Protein AF-A0A7M3X732-F1 (afdb_monomer)

Radius of gyration: 14.61 Å; Cα contacts (8 Å, |Δi|>4): 266; chains: 1; bounding box: 30×41×40 Å

pLDDT: mean 90.61, std 13.88, range [33.75, 98.06]

Secondary structure (DSSP, 8-state):
----SHHHH-EEEEETT--EEEE-TTSEEEETTEEEEEEEEETTEEEEEEEETTEEEEEEEEEEE-TTSSEEEEEEEEEEETT--BSTTSTT-----EEEEETTT-SSHHHHTTTGGGGGGG--TT------

Foldseek 3Di:
DDQPFQPLQAAWKAFLVRDIKHQHPVQAIDDPPFRGWGWDTHDQWIWIWGDDPNWTKIWIWRKDADPVSFKMKIWTPFIAIPVGDTDCPDPPRDIAITMIGGCVQPVDSVSCVVCVVVCPVVADPVHDPPDD

Sequence (132 aa):
MANQGGAAVEGTWMNDQGQRFTFREDSTAAWEDDRSAQWSHSGDELVVLANHQGTDFTHTLQVEISEDGRAMWWLPTSIQDNDGTEYTDAPGYNPSCSMLIKSDVASTLDKYYANDDSYLDETPNWCDLENE

Mean predicted aligned error: 4.84 Å

Solvent-accessible surface area (backbone atoms only — not comparable to full-atom values): 7471 Å² total; per-residue (Å²): 132,84,81,78,40,46,76,64,67,46,43,44,33,25,37,93,84,56,50,64,39,33,36,44,94,86,36,40,18,31,49,85,91,20,71,75,14,37,46,51,50,56,85,48,40,38,38,37,43,36,56,58,97,87,44,47,32,42,37,34,25,43,43,52,64,42,96,86,56,45,40,35,40,37,30,63,73,39,36,26,43,83,88,65,55,64,48,61,79,36,92,89,53,74,79,57,38,46,61,28,31,28,38,91,70,21,72,43,57,76,38,35,77,70,46,52,79,77,46,60,92,69,56,51,95,87,46,61,68,75,79,127

Nearest PDB structures (foldseek):
  2m47-assembly1_A  TM=3.557E-01  e=1.077E+00  Corynebacterium glutamicum ATCC 13032
  8h0h-assembly2_B  TM=2.879E-01  e=9.121E-01  Mycobacterium tuberculosis H37Rv
  8vo3-assembly1_A-2  TM=3.649E-01  e=5.978E+00  Papaver somniferum

Structure (mmCIF, N/CA/C/O backbone):
data_AF-A0A7M3X732-F1
#
_entry.id   AF-A0A7M3X732-F1
#
loop_
_atom_site.group_PDB
_atom_site.id
_atom_site.type_symbol
_atom_site.label_atom_id
_atom_site.label_alt_id
_atom_site.label_comp_id
_atom_site.label_asym_id
_atom_site.label_entity_id
_atom_site.label_seq_id
_atom_site.pdbx_PDB_ins_code
_atom_site.Cartn_x
_atom_site.Cartn_y
_atom_site.Cartn_z
_atom_site.occupancy
_atom_site.B_iso_or_equiv
_atom_site.auth_seq_id
_atom_site.auth_comp_id
_atom_site.auth_asym_id
_atom_site.auth_atom_id
_atom_site.pdbx_PDB_model_num
ATOM 1 N N . MET A 1 1 ? -9.188 -25.024 2.642 1.00 36.06 1 MET A N 1
ATOM 2 C CA . MET A 1 1 ? -9.566 -23.998 1.651 1.00 36.06 1 MET A CA 1
ATOM 3 C C . MET A 1 1 ? -8.363 -23.084 1.558 1.00 36.06 1 MET A C 1
ATOM 5 O O . MET A 1 1 ? -7.967 -22.558 2.587 1.00 36.06 1 MET A O 1
ATOM 9 N N . ALA A 1 2 ? -7.664 -23.087 0.424 1.00 33.75 2 ALA A N 1
ATOM 10 C CA . ALA A 1 2 ? -6.386 -22.396 0.296 1.00 33.75 2 ALA A CA 1
ATOM 11 C C . ALA A 1 2 ? -6.635 -20.888 0.185 1.00 33.75 2 ALA A C 1
ATOM 13 O O . ALA A 1 2 ? -7.349 -20.453 -0.714 1.00 33.75 2 ALA A O 1
ATOM 14 N N . ASN A 1 3 ? -6.072 -20.134 1.127 1.00 38.31 3 ASN A N 1
ATOM 15 C CA . ASN A 1 3 ? -6.012 -18.681 1.128 1.00 38.31 3 ASN A CA 1
ATOM 16 C C . ASN A 1 3 ? -5.101 -18.236 -0.030 1.00 38.31 3 ASN A C 1
ATOM 18 O O . ASN A 1 3 ? -3.886 -18.198 0.128 1.00 38.31 3 ASN A O 1
ATOM 22 N N . GLN A 1 4 ? -5.661 -18.030 -1.224 1.00 37.47 4 GLN A N 1
ATOM 23 C CA . GLN A 1 4 ? -4.888 -17.684 -2.427 1.00 37.47 4 GLN A CA 1
ATOM 24 C C . GLN A 1 4 ? -4.684 -16.171 -2.616 1.00 37.47 4 GLN A C 1
ATOM 26 O O . GLN A 1 4 ? -4.141 -15.768 -3.636 1.00 37.47 4 GLN A O 1
ATOM 31 N N . GLY A 1 5 ? -5.074 -15.334 -1.648 1.00 41.69 5 GLY A N 1
ATOM 32 C CA . GLY A 1 5 ? -4.879 -13.882 -1.735 1.00 41.69 5 GLY A CA 1
ATOM 33 C C . GLY A 1 5 ? -3.486 -13.408 -1.302 1.00 41.69 5 GLY A C 1
ATOM 34 O O . GLY A 1 5 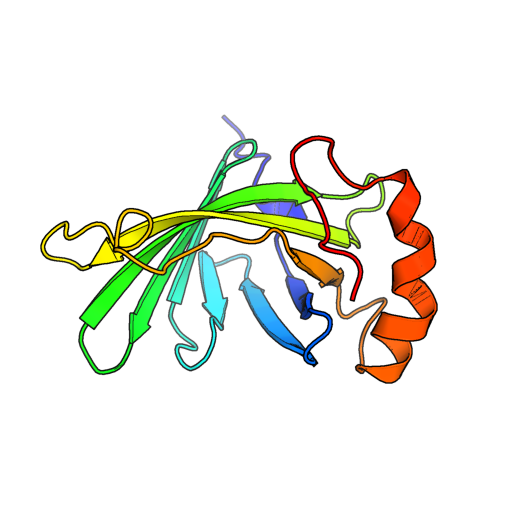? -2.936 -12.497 -1.909 1.00 41.69 5 GLY A O 1
ATOM 35 N N . GLY A 1 6 ? -2.884 -14.006 -0.267 1.00 53.19 6 GLY A N 1
ATOM 36 C CA . GLY A 1 6 ? -1.703 -13.429 0.405 1.00 53.19 6 GLY A CA 1
ATOM 37 C C . GLY A 1 6 ? -0.424 -13.348 -0.440 1.00 53.19 6 GLY A C 1
ATOM 38 O O . GLY A 1 6 ? 0.270 -12.336 -0.399 1.00 53.19 6 GLY A O 1
ATOM 39 N N . ALA A 1 7 ? -0.143 -14.366 -1.260 1.00 63.09 7 ALA A N 1
ATOM 40 C CA . ALA A 1 7 ? 1.141 -14.496 -1.962 1.00 63.09 7 ALA A CA 1
ATOM 41 C C . ALA A 1 7 ? 1.445 -13.356 -2.954 1.00 63.09 7 ALA A C 1
ATOM 43 O O . ALA A 1 7 ? 2.608 -13.095 -3.255 1.00 63.09 7 ALA A O 1
ATOM 44 N N . ALA A 1 8 ? 0.417 -12.679 -3.475 1.00 82.06 8 ALA A N 1
ATOM 45 C CA . ALA A 1 8 ? 0.607 -11.584 -4.423 1.00 82.06 8 ALA A CA 1
ATOM 46 C C . ALA A 1 8 ? 1.102 -10.298 -3.733 1.00 82.06 8 ALA A C 1
ATOM 48 O O . ALA A 1 8 ? 1.967 -9.612 -4.276 1.00 82.06 8 ALA A O 1
ATOM 49 N N . VAL A 1 9 ? 0.618 -10.020 -2.513 1.00 92.62 9 VAL A N 1
ATOM 50 C CA . VAL A 1 9 ? 0.974 -8.830 -1.713 1.00 92.62 9 VAL A CA 1
ATOM 51 C C . VAL A 1 9 ? 2.340 -8.980 -1.037 1.00 92.62 9 VAL A C 1
ATOM 53 O O . VAL A 1 9 ? 3.003 -7.986 -0.750 1.00 92.62 9 VAL A O 1
ATOM 56 N N . GLU A 1 10 ? 2.812 -10.205 -0.798 1.00 95.50 10 GLU A N 1
ATOM 57 C CA . GLU A 1 10 ? 4.120 -10.440 -0.181 1.00 95.50 10 GLU A CA 1
ATOM 58 C C . GLU A 1 10 ? 5.265 -9.757 -0.946 1.00 95.50 10 GLU A C 1
ATOM 60 O O . GLU A 1 10 ? 5.399 -9.863 -2.171 1.00 95.50 10 GLU A O 1
ATOM 65 N N . GLY A 1 11 ? 6.140 -9.077 -0.207 1.00 96.00 11 GLY A N 1
ATOM 66 C CA . GLY A 1 11 ? 7.292 -8.362 -0.744 1.00 96.00 11 GLY A CA 1
ATOM 67 C C . GLY A 1 11 ? 7.444 -6.954 -0.185 1.00 96.00 11 GLY A C 1
ATOM 68 O O . GLY A 1 11 ? 6.717 -6.532 0.712 1.00 96.00 11 GLY A O 1
ATOM 69 N N . THR A 1 12 ? 8.433 -6.230 -0.712 1.00 97.56 12 THR A N 1
ATOM 70 C CA . THR A 1 12 ? 8.663 -4.818 -0.386 1.00 97.56 12 THR A CA 1
ATOM 71 C C . THR A 1 12 ? 8.207 -3.944 -1.542 1.00 97.56 12 THR A C 1
ATOM 73 O O . THR A 1 12 ? 8.701 -4.100 -2.658 1.00 97.56 12 THR A O 1
ATOM 76 N N . TRP A 1 13 ? 7.337 -2.990 -1.254 1.00 97.75 13 TRP A N 1
ATOM 77 C CA . TRP A 1 13 ? 6.699 -2.087 -2.205 1.00 97.75 13 TRP A CA 1
ATOM 78 C C . TRP A 1 13 ? 7.140 -0.652 -1.941 1.00 97.75 13 TRP A C 1
ATOM 80 O O . TRP A 1 13 ? 7.383 -0.294 -0.788 1.00 97.75 13 TRP A O 1
ATOM 90 N N . MET A 1 14 ? 7.284 0.141 -2.999 1.00 97.31 14 MET A N 1
ATOM 91 C CA . MET A 1 14 ? 7.682 1.546 -2.947 1.00 97.31 14 MET A CA 1
ATOM 92 C C . MET A 1 14 ? 6.639 2.411 -3.643 1.00 97.31 14 MET A C 1
ATOM 94 O O . MET A 1 14 ? 6.265 2.071 -4.759 1.00 97.31 14 MET A O 1
ATOM 98 N N . ASN A 1 15 ? 6.219 3.512 -3.021 1.00 95.38 15 ASN A N 1
ATOM 99 C CA . ASN A 1 15 ? 5.427 4.547 -3.691 1.00 95.38 15 ASN A CA 1
ATOM 100 C C . ASN A 1 15 ? 6.319 5.625 -4.337 1.00 95.38 15 ASN A C 1
ATOM 102 O O . ASN A 1 15 ? 7.543 5.629 -4.176 1.00 95.38 15 ASN A O 1
ATOM 106 N N . ASP A 1 16 ? 5.683 6.564 -5.025 1.00 94.50 16 ASP A N 1
ATOM 107 C CA . ASP A 1 16 ? 6.267 7.762 -5.642 1.00 94.50 16 ASP A CA 1
ATOM 108 C C . ASP A 1 16 ? 7.033 8.685 -4.673 1.00 94.50 16 ASP A C 1
ATOM 110 O O . ASP A 1 16 ? 7.896 9.447 -5.091 1.00 94.50 16 ASP A O 1
ATOM 114 N N . GLN A 1 17 ? 6.800 8.592 -3.365 1.00 94.12 17 GLN A N 1
ATOM 115 C CA . GLN A 1 17 ? 7.554 9.335 -2.345 1.00 94.12 17 GLN A CA 1
ATOM 116 C C . GLN A 1 17 ? 8.788 8.573 -1.837 1.00 94.12 17 GLN A C 1
ATOM 118 O O . GLN A 1 17 ? 9.536 9.063 -0.985 1.00 94.12 17 GLN A O 1
ATOM 123 N N . GLY A 1 18 ? 9.018 7.352 -2.325 1.00 94.19 18 GLY A N 1
ATOM 124 C CA . GLY A 1 18 ? 10.104 6.485 -1.878 1.00 94.19 18 GLY A CA 1
ATOM 125 C C . GLY A 1 18 ? 9.855 5.823 -0.518 1.00 94.19 18 GLY A C 1
ATOM 126 O O . GLY A 1 18 ? 10.766 5.174 0.015 1.00 94.19 18 GLY A O 1
ATOM 127 N N . GLN A 1 19 ? 8.649 5.961 0.046 1.00 95.06 19 GLN A N 1
ATOM 128 C CA . GLN A 1 19 ? 8.233 5.232 1.243 1.00 95.06 19 GLN A CA 1
ATOM 129 C C . GLN A 1 19 ? 8.161 3.742 0.924 1.00 95.06 19 GLN A C 1
ATOM 131 O O . GLN A 1 19 ? 7.889 3.347 -0.209 1.00 95.06 19 GLN A O 1
ATOM 136 N N . ARG A 1 20 ? 8.450 2.902 1.921 1.00 96.06 20 ARG A N 1
ATOM 137 C CA . ARG A 1 20 ? 8.534 1.453 1.734 1.00 96.06 20 ARG A CA 1
ATOM 138 C C . ARG A 1 20 ? 7.643 0.712 2.703 1.00 96.06 20 ARG A C 1
ATOM 140 O O . ARG A 1 20 ? 7.760 0.897 3.910 1.00 96.06 20 ARG A O 1
ATOM 147 N N . PHE A 1 21 ? 6.887 -0.228 2.159 1.00 97.19 21 PHE A N 1
ATOM 148 C CA . PHE A 1 21 ? 6.024 -1.129 2.909 1.00 97.19 21 PHE A CA 1
ATOM 149 C C . PHE A 1 21 ? 6.482 -2.552 2.637 1.00 97.19 21 PHE A C 1
ATOM 151 O O . PHE A 1 21 ? 6.760 -2.904 1.493 1.00 97.19 21 PHE A O 1
ATOM 158 N N . THR A 1 22 ? 6.655 -3.365 3.675 1.00 97.69 22 THR A N 1
ATOM 159 C CA . THR A 1 22 ? 7.076 -4.764 3.501 1.00 97.69 22 THR A CA 1
ATOM 160 C C . THR A 1 22 ? 6.049 -5.686 4.107 1.00 97.69 22 THR A C 1
ATOM 162 O O . THR A 1 22 ? 5.846 -5.603 5.307 1.00 97.69 22 THR A O 1
ATOM 165 N N . PHE A 1 23 ? 5.489 -6.594 3.317 1.00 97.12 23 PHE A N 1
ATOM 166 C CA . PHE A 1 23 ? 4.558 -7.630 3.754 1.00 97.12 23 PHE A CA 1
ATOM 167 C C . PHE A 1 23 ? 5.270 -8.982 3.708 1.00 97.12 23 PHE A C 1
ATOM 169 O O . PHE A 1 23 ? 5.771 -9.387 2.656 1.00 97.12 23 PHE A O 1
ATOM 176 N N . ARG A 1 24 ? 5.400 -9.650 4.857 1.00 96.12 24 ARG A N 1
ATOM 177 C CA . ARG A 1 24 ? 6.114 -10.929 4.993 1.00 96.12 24 ARG A CA 1
ATOM 178 C C . ARG A 1 24 ? 5.138 -12.098 5.089 1.00 96.12 24 ARG A C 1
ATOM 180 O O . ARG A 1 24 ? 4.036 -11.936 5.602 1.00 96.12 24 ARG A O 1
ATOM 187 N N . GLU A 1 25 ? 5.591 -13.274 4.660 1.00 93.44 25 GLU A N 1
ATOM 188 C CA . GLU A 1 25 ? 4.836 -14.541 4.665 1.00 93.44 25 GLU A CA 1
ATOM 189 C C . GLU A 1 25 ? 4.278 -14.916 6.055 1.00 93.44 25 GLU A C 1
ATOM 191 O O . GLU A 1 25 ? 3.231 -15.547 6.166 1.00 93.44 25 GLU A O 1
ATOM 196 N N . ASP A 1 26 ? 4.938 -14.491 7.136 1.00 94.38 26 ASP A N 1
ATOM 197 C CA . ASP A 1 26 ? 4.518 -14.745 8.521 1.00 94.38 26 ASP A CA 1
ATOM 198 C C . ASP A 1 26 ? 3.433 -13.783 9.040 1.00 94.38 26 ASP A C 1
ATOM 200 O O . ASP A 1 26 ? 3.221 -13.690 10.249 1.00 94.38 26 ASP A O 1
ATOM 204 N N . SER A 1 27 ? 2.761 -13.059 8.138 1.00 94.75 27 SER A N 1
ATOM 205 C CA . SER A 1 27 ? 1.762 -12.024 8.441 1.00 94.75 27 SER A CA 1
ATOM 206 C C . SER A 1 27 ? 2.305 -10.809 9.203 1.00 94.75 27 SER A C 1
ATOM 208 O O . SER A 1 27 ? 1.523 -9.966 9.641 1.00 94.75 27 SER A O 1
ATOM 210 N N . THR A 1 28 ? 3.630 -10.645 9.307 1.00 97.38 28 THR A N 1
ATOM 211 C CA . THR A 1 28 ? 4.233 -9.396 9.795 1.00 97.38 28 THR A CA 1
ATOM 212 C C . THR A 1 28 ? 4.462 -8.407 8.657 1.00 97.38 28 THR A C 1
ATOM 214 O O . THR A 1 28 ? 4.784 -8.781 7.526 1.00 97.38 28 THR A O 1
ATOM 217 N N . ALA A 1 29 ? 4.336 -7.122 8.964 1.00 97.19 29 ALA A N 1
ATOM 218 C CA . ALA A 1 29 ? 4.593 -6.024 8.059 1.00 97.19 29 ALA A CA 1
ATOM 219 C C . ALA A 1 29 ? 5.607 -5.032 8.644 1.00 97.19 29 ALA A C 1
ATOM 221 O O . ALA A 1 29 ? 5.767 -4.906 9.856 1.00 97.19 29 ALA A O 1
ATOM 222 N N . ALA A 1 30 ? 6.327 -4.338 7.766 1.00 97.12 30 ALA A N 1
ATOM 223 C CA . ALA A 1 30 ? 6.913 -3.044 8.084 1.00 97.12 30 ALA A CA 1
ATOM 224 C C . ALA A 1 30 ? 6.032 -1.973 7.440 1.00 97.12 30 ALA A C 1
ATOM 226 O O . ALA A 1 30 ? 5.972 -1.903 6.210 1.00 97.12 30 ALA A O 1
ATOM 227 N N . TRP A 1 31 ? 5.345 -1.203 8.278 1.00 94.12 31 TRP A N 1
ATOM 228 C CA . TRP A 1 31 ? 4.375 -0.180 7.915 1.00 94.12 31 TRP A CA 1
ATOM 229 C C . TRP A 1 31 ? 4.786 1.140 8.565 1.00 94.12 31 TRP A C 1
ATOM 231 O O . TRP A 1 31 ? 4.736 1.267 9.786 1.00 94.12 31 TRP A O 1
ATOM 241 N N . GLU A 1 32 ? 5.237 2.098 7.755 1.00 89.44 32 GLU A N 1
ATOM 242 C CA . GLU A 1 32 ? 5.799 3.365 8.243 1.00 89.44 32 GLU A CA 1
ATOM 243 C C . GLU A 1 32 ? 6.887 3.138 9.320 1.00 89.44 32 GLU A C 1
ATOM 245 O O . GLU A 1 32 ? 7.934 2.546 9.035 1.00 89.44 32 GLU A O 1
ATOM 250 N N . ASP A 1 33 ? 6.637 3.578 10.556 1.00 89.38 33 ASP A N 1
ATOM 251 C CA . ASP A 1 33 ? 7.541 3.426 11.698 1.00 89.38 33 ASP A CA 1
ATOM 252 C C . ASP A 1 33 ? 7.353 2.098 12.462 1.00 89.38 33 ASP A C 1
ATOM 254 O O . ASP A 1 33 ? 8.241 1.698 13.226 1.00 89.38 33 ASP A O 1
ATOM 258 N N . ASP A 1 34 ? 6.252 1.369 12.239 1.00 94.38 34 ASP A N 1
ATOM 259 C CA . ASP A 1 34 ? 5.983 0.083 12.887 1.00 94.38 34 ASP A CA 1
ATOM 260 C C . ASP A 1 34 ? 6.547 -1.087 12.070 1.00 94.38 34 ASP A C 1
ATOM 262 O O . ASP A 1 34 ? 6.038 -1.491 11.024 1.00 94.38 34 ASP A O 1
ATOM 266 N N . ARG A 1 35 ? 7.624 -1.689 12.581 1.00 92.19 35 ARG A N 1
ATOM 267 C CA . ARG A 1 35 ? 8.295 -2.841 11.950 1.00 92.19 35 ARG A CA 1
ATOM 268 C C . ARG A 1 35 ? 7.685 -4.196 12.313 1.00 92.19 35 ARG A C 1
ATOM 270 O O . ARG A 1 35 ? 8.171 -5.218 11.817 1.00 92.19 35 ARG A O 1
ATOM 277 N N . SER A 1 36 ? 6.708 -4.190 13.211 1.00 93.50 36 SER A N 1
ATOM 278 C CA . SER A 1 36 ? 6.025 -5.351 13.781 1.00 93.50 36 SER A CA 1
ATOM 279 C C . SER A 1 36 ? 4.517 -5.347 13.528 1.00 93.50 36 SER A C 1
ATOM 281 O O . SER A 1 36 ? 3.818 -6.203 14.080 1.00 93.50 36 SER A O 1
ATOM 283 N N . ALA A 1 37 ? 4.040 -4.439 12.672 1.00 97.62 37 ALA A N 1
ATOM 284 C CA . ALA A 1 37 ? 2.660 -4.394 12.217 1.00 97.62 37 ALA A CA 1
ATOM 285 C C . ALA A 1 37 ? 2.210 -5.776 11.724 1.00 97.62 37 ALA A C 1
ATOM 287 O O . ALA A 1 37 ? 3.021 -6.598 11.288 1.00 97.62 37 ALA A O 1
ATOM 288 N N . GLN A 1 38 ? 0.920 -6.055 11.813 1.00 97.81 38 GLN A N 1
ATOM 289 C CA . GLN A 1 38 ? 0.332 -7.288 11.297 1.00 97.81 38 GLN A CA 1
ATOM 290 C C . GLN A 1 38 ? -0.450 -6.977 10.033 1.00 97.81 38 GLN A C 1
ATOM 292 O O . GLN A 1 38 ? -0.995 -5.885 9.899 1.00 97.81 38 GLN A O 1
ATOM 297 N N . TRP A 1 39 ? -0.529 -7.928 9.111 1.00 97.44 39 TRP A N 1
ATOM 298 C CA . TRP A 1 39 ? -1.324 -7.749 7.904 1.00 97.44 39 TRP A CA 1
ATOM 299 C C . TRP A 1 39 ? -2.061 -9.021 7.502 1.00 97.44 39 TRP A C 1
ATOM 301 O O . TRP A 1 39 ? -1.656 -10.142 7.816 1.00 97.44 39 TRP A O 1
ATOM 311 N N . SER A 1 40 ? -3.154 -8.832 6.772 1.00 96.31 40 SER A N 1
ATOM 312 C CA . SER A 1 40 ? -3.899 -9.905 6.126 1.00 96.31 40 SER A CA 1
ATOM 313 C C . SER A 1 40 ? -4.510 -9.406 4.824 1.00 96.31 40 SER A C 1
ATOM 315 O O . SER A 1 40 ? -4.826 -8.228 4.709 1.00 96.31 40 SER A O 1
ATOM 317 N N . HIS A 1 41 ? -4.678 -10.296 3.852 1.00 93.81 41 HIS A N 1
ATOM 318 C CA . HIS A 1 41 ? -5.229 -9.959 2.543 1.00 93.81 41 HIS A CA 1
ATOM 319 C C . HIS A 1 41 ? -6.270 -10.996 2.120 1.00 93.81 41 HIS A C 1
ATOM 321 O O . HIS A 1 41 ? -6.025 -12.204 2.231 1.00 93.81 41 HIS A O 1
ATOM 327 N N . SER A 1 42 ? -7.420 -10.529 1.637 1.00 90.38 42 SER A N 1
ATOM 328 C CA . SER A 1 42 ? -8.522 -11.364 1.164 1.00 90.38 42 SER A CA 1
ATOM 329 C C . SER A 1 42 ? -9.262 -10.682 0.015 1.00 90.38 42 SER A C 1
ATOM 331 O O . SER A 1 42 ? -9.953 -9.694 0.223 1.00 90.38 42 SER A O 1
ATOM 333 N N . GLY A 1 43 ? -9.200 -11.270 -1.182 1.00 88.75 43 GLY A N 1
ATOM 334 C CA . GLY A 1 43 ? -9.851 -10.692 -2.358 1.00 88.75 43 GLY A CA 1
ATOM 335 C C . GLY A 1 43 ? -9.133 -9.425 -2.809 1.00 88.75 43 GLY A C 1
ATOM 336 O O . GLY A 1 43 ? -7.970 -9.509 -3.183 1.00 88.75 43 GLY A O 1
ATOM 337 N N . ASP A 1 44 ? -9.849 -8.307 -2.777 1.00 92.12 44 ASP A N 1
ATOM 338 C CA . ASP A 1 44 ? -9.397 -6.943 -3.062 1.00 92.12 44 ASP A CA 1
ATOM 339 C C . ASP A 1 44 ? -9.185 -6.115 -1.781 1.00 92.12 44 ASP A C 1
ATOM 341 O O . ASP A 1 44 ? -9.023 -4.903 -1.853 1.00 92.12 44 ASP A O 1
ATOM 345 N N . GLU A 1 45 ? -9.192 -6.743 -0.600 1.00 95.75 45 GLU A N 1
ATOM 346 C CA . GLU A 1 45 ? -9.041 -6.058 0.686 1.00 95.75 45 GLU A CA 1
ATOM 347 C C . GLU A 1 45 ? -7.730 -6.441 1.380 1.00 95.75 45 GLU A C 1
ATOM 349 O O . GLU A 1 45 ? -7.481 -7.614 1.689 1.00 95.75 45 GLU A O 1
ATOM 354 N N . LEU A 1 46 ? -6.905 -5.432 1.668 1.00 97.25 46 LEU A N 1
ATOM 355 C CA . LEU A 1 46 ? -5.707 -5.523 2.498 1.00 97.25 46 LEU A CA 1
ATOM 356 C C . LEU A 1 46 ? -5.964 -4.818 3.833 1.00 97.25 46 LEU A C 1
ATOM 358 O O . LEU A 1 46 ? -6.259 -3.626 3.874 1.00 97.25 46 LEU A O 1
ATOM 362 N N . VAL A 1 47 ? -5.799 -5.554 4.929 1.00 97.81 47 VAL A N 1
ATOM 363 C CA . VAL A 1 47 ? -5.915 -5.032 6.293 1.00 97.81 47 VAL A CA 1
ATOM 364 C C . VAL A 1 47 ? -4.539 -4.997 6.936 1.00 97.81 47 VAL A C 1
ATOM 366 O O . VAL A 1 47 ? -3.841 -6.015 6.948 1.00 97.81 47 VAL A O 1
ATOM 369 N N . VAL A 1 48 ? -4.167 -3.853 7.508 1.00 97.88 48 VAL A N 1
ATOM 370 C CA . VAL A 1 48 ? -2.926 -3.664 8.266 1.00 97.88 48 VAL A CA 1
ATOM 371 C C . VAL A 1 48 ? -3.247 -3.145 9.662 1.00 97.88 48 VAL A C 1
ATOM 373 O O . VAL A 1 48 ? -3.901 -2.120 9.814 1.00 97.88 48 VAL A O 1
ATOM 376 N N . LEU A 1 49 ? -2.765 -3.846 10.684 1.00 97.69 49 LEU A N 1
ATOM 377 C CA . LEU A 1 49 ? -2.807 -3.416 12.078 1.00 97.69 49 LEU A CA 1
ATOM 378 C C . LEU A 1 49 ? -1.426 -2.885 12.460 1.00 97.69 49 LEU A C 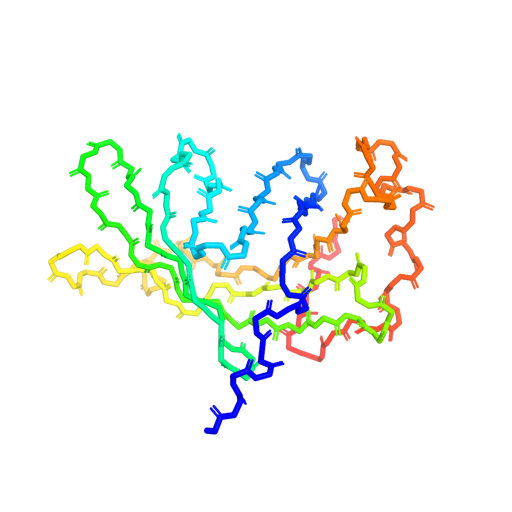1
ATOM 380 O O . LEU A 1 49 ? -0.477 -3.667 12.550 1.00 97.69 49 LEU A O 1
ATOM 384 N N . ALA A 1 50 ? -1.318 -1.579 12.677 1.00 97.50 50 ALA A N 1
ATOM 385 C CA . ALA A 1 50 ? -0.062 -0.907 12.992 1.00 97.50 50 ALA A CA 1
ATOM 386 C C . ALA A 1 50 ? -0.186 -0.074 14.271 1.00 97.50 50 ALA A C 1
ATOM 388 O O . ALA A 1 50 ? -1.225 0.528 14.535 1.00 97.50 50 ALA A O 1
ATOM 389 N N . ASN A 1 51 ? 0.885 -0.012 15.056 1.00 96.44 51 ASN A N 1
ATOM 390 C CA . ASN A 1 51 ? 0.977 0.867 16.213 1.00 96.44 51 ASN A CA 1
ATOM 391 C C . ASN A 1 51 ? 1.647 2.190 15.831 1.00 96.44 51 ASN A C 1
ATOM 393 O O . ASN A 1 51 ? 2.795 2.216 15.388 1.00 96.44 51 ASN A O 1
ATOM 397 N N . HIS A 1 52 ? 0.967 3.304 16.086 1.00 93.00 52 HIS A N 1
ATOM 398 C CA . HIS A 1 52 ? 1.541 4.637 15.968 1.00 93.00 52 HIS A CA 1
ATOM 399 C C . HIS A 1 52 ? 1.538 5.326 17.334 1.00 93.00 52 HIS A C 1
ATOM 401 O O . HIS A 1 52 ? 0.493 5.667 17.884 1.00 93.00 52 HIS A O 1
ATOM 407 N N . GLN A 1 53 ? 2.734 5.538 17.893 1.00 90.69 53 GLN A N 1
ATOM 408 C CA . GLN A 1 53 ? 2.948 6.244 19.167 1.00 90.69 53 GLN A CA 1
ATOM 409 C C . GLN A 1 53 ? 2.123 5.695 20.352 1.00 90.69 53 GLN A C 1
ATOM 411 O O . GLN A 1 53 ? 1.751 6.443 21.255 1.00 90.69 53 GLN A O 1
ATOM 416 N N . GLY A 1 54 ? 1.880 4.381 20.386 1.00 91.69 54 GLY A N 1
ATOM 417 C CA . GLY A 1 54 ? 1.127 3.725 21.456 1.00 91.69 54 GLY A CA 1
ATOM 418 C C . GLY A 1 54 ? -0.373 3.577 21.195 1.00 91.69 54 GLY A C 1
ATOM 419 O O . GLY A 1 54 ? -1.039 2.955 22.019 1.00 91.69 54 GLY A O 1
ATOM 420 N N . THR A 1 55 ? -0.881 4.069 20.065 1.00 94.69 55 THR A N 1
ATOM 421 C CA . THR A 1 55 ? -2.250 3.817 19.596 1.00 94.69 55 THR A CA 1
ATOM 422 C C . THR A 1 55 ? -2.219 2.803 18.458 1.00 94.69 55 THR A C 1
ATOM 424 O O . THR A 1 55 ? -1.435 2.955 17.522 1.00 94.69 55 THR A O 1
ATOM 427 N N . ASP A 1 56 ? -3.060 1.773 18.538 1.00 96.38 56 ASP A N 1
ATOM 428 C CA . ASP A 1 56 ? -3.213 0.792 17.46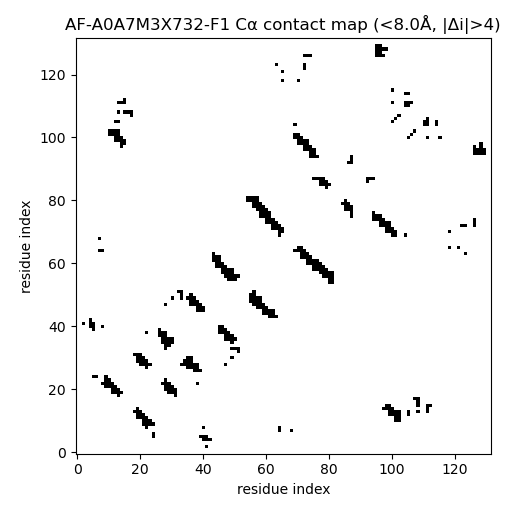3 1.00 96.38 56 ASP A CA 1
ATOM 429 C C . ASP A 1 56 ? -4.232 1.300 16.441 1.00 96.38 56 ASP A C 1
ATOM 431 O O . ASP A 1 56 ? -5.325 1.734 16.811 1.00 96.38 56 ASP A O 1
ATOM 435 N N . PHE A 1 57 ? -3.878 1.208 15.163 1.00 97.06 57 PHE A N 1
ATOM 436 C CA . PHE A 1 57 ? -4.720 1.573 14.034 1.00 97.06 57 PHE A CA 1
ATOM 437 C C . PHE A 1 57 ? -4.940 0.373 13.121 1.00 97.06 57 PHE A C 1
ATOM 439 O O . PHE A 1 57 ? -3.997 -0.332 12.758 1.00 97.06 57 PHE A O 1
ATOM 446 N N . THR A 1 58 ? -6.192 0.163 12.725 1.00 98.06 58 THR A N 1
ATOM 447 C CA . THR A 1 58 ? -6.579 -0.772 11.670 1.00 98.06 58 THR A CA 1
ATOM 448 C C . THR A 1 58 ? -6.780 0.012 10.382 1.00 98.06 58 THR A C 1
ATOM 450 O O . THR A 1 58 ? -7.733 0.778 10.261 1.00 98.06 58 THR A O 1
ATOM 453 N N . HIS A 1 59 ? -5.883 -0.185 9.424 1.00 97.31 59 HIS A N 1
ATOM 454 C CA . HIS A 1 59 ? -5.994 0.332 8.068 1.00 97.31 59 HIS A CA 1
ATOM 455 C C . HIS A 1 59 ? -6.656 -0.725 7.194 1.00 97.31 59 HIS A C 1
ATOM 457 O O . HIS A 1 59 ? -6.142 -1.837 7.0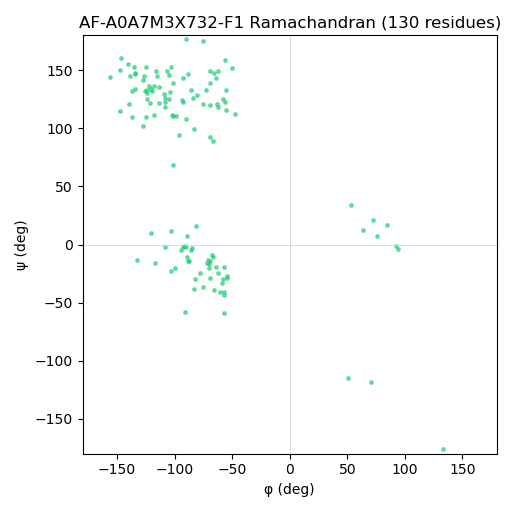80 1.00 97.31 59 HIS A O 1
ATOM 463 N N . THR A 1 60 ? -7.766 -0.370 6.560 1.00 97.62 60 THR A N 1
ATOM 464 C CA . THR A 1 60 ? -8.412 -1.183 5.528 1.00 97.62 60 THR A CA 1
ATOM 465 C C . THR A 1 60 ? -8.203 -0.497 4.189 1.00 97.62 60 THR A C 1
ATOM 467 O O . THR A 1 60 ? -8.482 0.695 4.034 1.00 97.62 60 THR A O 1
ATOM 470 N N . LEU A 1 61 ? -7.663 -1.244 3.234 1.00 97.00 61 LEU A N 1
ATOM 471 C CA . LEU A 1 61 ? -7.277 -0.756 1.920 1.00 97.00 61 LEU A CA 1
ATOM 472 C C . LEU A 1 61 ? -7.991 -1.599 0.865 1.00 97.00 61 LEU A C 1
ATOM 474 O O . LEU A 1 61 ? -7.905 -2.827 0.901 1.00 97.00 61 LEU A O 1
ATOM 478 N N . GLN A 1 62 ? -8.636 -0.945 -0.098 1.00 96.56 62 GLN A N 1
ATOM 479 C CA . GLN A 1 62 ? -8.945 -1.585 -1.372 1.00 96.56 62 GLN A CA 1
ATOM 480 C C . GLN A 1 62 ? -7.641 -1.706 -2.161 1.00 96.56 62 GLN A C 1
ATOM 482 O O . GLN A 1 62 ? -6.892 -0.731 -2.232 1.00 96.56 62 GLN A O 1
ATOM 487 N N . VAL A 1 63 ? -7.355 -2.875 -2.728 1.00 96.38 63 VAL A N 1
ATOM 488 C CA . VAL A 1 63 ? -6.126 -3.148 -3.475 1.00 96.38 63 VAL A CA 1
ATOM 489 C C . VAL A 1 63 ? -6.392 -3.879 -4.783 1.00 96.38 63 VAL A C 1
ATOM 491 O O . VAL A 1 63 ? -7.284 -4.718 -4.886 1.00 96.38 63 VAL A O 1
ATOM 494 N N . GLU A 1 64 ? -5.559 -3.597 -5.777 1.00 95.81 64 GLU A N 1
ATOM 495 C CA . GLU A 1 64 ? -5.460 -4.368 -7.015 1.00 95.81 64 GLU A CA 1
ATOM 496 C C . GLU A 1 64 ? -3.985 -4.508 -7.384 1.00 95.81 64 GLU A C 1
ATOM 498 O O . GLU A 1 64 ? -3.181 -3.622 -7.101 1.00 95.81 64 GLU A O 1
ATOM 503 N N . ILE A 1 65 ? -3.611 -5.645 -7.963 1.00 94.94 65 ILE A N 1
ATOM 504 C CA . ILE A 1 65 ? -2.223 -5.985 -8.284 1.00 94.94 65 ILE A CA 1
ATOM 505 C C . ILE A 1 65 ? -2.146 -6.241 -9.785 1.00 94.94 65 ILE A C 1
ATOM 507 O O . ILE A 1 65 ? -3.017 -6.925 -10.326 1.00 94.94 65 ILE A O 1
ATOM 511 N N . SER A 1 66 ? -1.108 -5.708 -10.433 1.00 95.25 66 SER A N 1
ATOM 512 C CA . SER A 1 66 ? -0.863 -5.881 -11.868 1.00 95.25 66 SER A CA 1
ATOM 513 C C . SER A 1 66 ? -0.775 -7.355 -12.253 1.00 95.25 66 SER A C 1
ATOM 515 O O . SER A 1 66 ? -0.464 -8.220 -11.424 1.00 95.25 66 SER A O 1
ATOM 517 N N . GLU A 1 67 ? -0.994 -7.658 -13.534 1.00 91.69 67 GLU A N 1
ATOM 518 C CA . GLU A 1 67 ? -0.983 -9.047 -14.017 1.00 91.69 67 GLU A CA 1
ATOM 519 C C . GLU A 1 67 ? 0.367 -9.739 -13.742 1.00 91.69 67 GLU A C 1
ATOM 521 O O . GLU A 1 67 ? 0.425 -10.935 -13.439 1.00 91.69 67 GLU A O 1
ATOM 526 N N . ASP A 1 68 ? 1.462 -8.977 -13.791 1.00 93.00 68 ASP A N 1
ATOM 527 C CA . ASP A 1 68 ? 2.818 -9.460 -13.529 1.00 93.00 68 ASP A CA 1
ATOM 528 C C . ASP A 1 68 ? 3.213 -9.483 -12.038 1.00 93.00 68 ASP A C 1
ATOM 530 O O . ASP A 1 68 ? 4.305 -9.952 -11.692 1.00 93.00 68 ASP A O 1
ATOM 534 N N . GLY A 1 69 ? 2.336 -9.014 -11.144 1.00 94.00 69 GLY A N 1
ATOM 535 C CA . GLY A 1 69 ? 2.549 -9.013 -9.699 1.00 94.00 69 GLY A CA 1
ATOM 536 C C . GLY A 1 69 ? 3.576 -7.993 -9.200 1.00 94.00 69 GLY A C 1
ATOM 537 O O . GLY A 1 69 ? 4.158 -8.202 -8.127 1.00 94.00 69 GLY A O 1
ATOM 538 N N . ARG A 1 70 ? 3.864 -6.942 -9.981 1.00 96.50 70 ARG A N 1
ATOM 539 C CA . ARG A 1 70 ? 4.947 -5.977 -9.714 1.00 96.50 70 ARG A CA 1
ATOM 540 C C . ARG A 1 70 ? 4.490 -4.549 -9.463 1.00 96.50 70 ARG A C 1
ATOM 542 O O . ARG A 1 70 ? 5.271 -3.797 -8.878 1.00 96.50 70 ARG A O 1
ATOM 549 N N . ALA A 1 71 ? 3.258 -4.203 -9.807 1.00 97.06 71 ALA A N 1
ATOM 550 C CA . ALA A 1 71 ? 2.591 -2.993 -9.358 1.00 97.06 71 ALA A CA 1
ATOM 551 C C . ALA A 1 71 ? 1.371 -3.341 -8.501 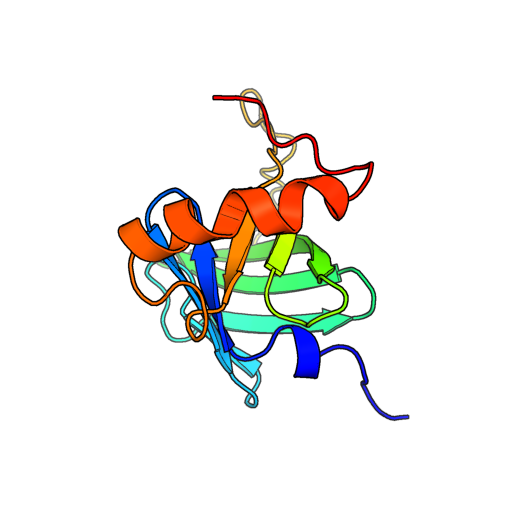1.00 97.06 71 ALA A C 1
ATOM 553 O O . ALA A 1 71 ? 0.756 -4.397 -8.648 1.00 97.06 71 ALA A O 1
ATOM 554 N N . MET A 1 72 ? 1.061 -2.459 -7.562 1.00 97.19 72 MET A N 1
ATOM 555 C CA . MET A 1 72 ? -0.118 -2.531 -6.715 1.00 97.19 72 MET A CA 1
ATOM 556 C C . MET A 1 72 ? -0.716 -1.139 -6.620 1.00 97.19 72 MET A C 1
ATOM 558 O O . MET A 1 72 ? -0.001 -0.183 -6.333 1.00 97.19 72 MET A O 1
ATOM 562 N N . TRP A 1 73 ? -2.018 -1.034 -6.816 1.00 97.19 73 TRP A N 1
ATOM 563 C CA . TRP A 1 73 ? -2.780 0.163 -6.501 1.00 97.19 73 TRP A CA 1
ATOM 564 C C . TRP A 1 73 ? -3.487 -0.073 -5.187 1.00 97.19 73 TRP A C 1
ATOM 566 O O . TRP A 1 73 ? -4.007 -1.165 -4.952 1.00 97.19 73 TRP A O 1
ATOM 576 N N . TRP A 1 74 ? -3.515 0.942 -4.336 1.00 96.25 74 TRP A N 1
ATOM 577 C CA . TRP A 1 74 ? -4.265 0.880 -3.095 1.00 96.25 74 TRP A CA 1
ATOM 578 C C . TRP A 1 74 ? -5.063 2.156 -2.843 1.00 96.25 74 TRP A C 1
ATOM 580 O O . TRP A 1 74 ? -4.705 3.234 -3.312 1.00 96.25 74 TRP A O 1
ATOM 590 N N . LEU A 1 75 ? -6.157 2.039 -2.103 1.00 95.56 75 LEU A N 1
ATOM 591 C CA . LEU A 1 75 ? -6.970 3.163 -1.653 1.00 95.56 75 LEU A CA 1
ATOM 592 C C . LEU A 1 75 ? -7.410 2.892 -0.213 1.00 95.56 75 LEU A C 1
ATOM 594 O O . LEU A 1 75 ? -8.081 1.884 0.024 1.00 95.56 75 LEU A O 1
ATOM 598 N N . PRO A 1 76 ? -7.072 3.760 0.755 1.00 95.31 76 PRO A N 1
ATOM 599 C CA . PRO A 1 76 ? -7.620 3.653 2.099 1.00 95.31 76 PRO A CA 1
ATOM 600 C C . PRO A 1 76 ? -9.138 3.823 2.095 1.00 95.31 76 PRO A C 1
ATOM 602 O O . PRO A 1 76 ? -9.655 4.871 1.711 1.00 95.31 76 PRO A O 1
ATOM 605 N N . THR A 1 77 ? -9.847 2.786 2.534 1.00 95.56 77 THR A N 1
ATOM 606 C CA . THR A 1 77 ? -11.312 2.773 2.650 1.00 95.56 77 THR A CA 1
ATOM 607 C C . THR A 1 77 ? -11.782 2.940 4.091 1.00 95.56 77 THR A C 1
ATOM 609 O O . THR A 1 77 ? -12.908 3.379 4.307 1.00 95.56 77 THR A O 1
ATOM 612 N N . SER A 1 78 ? -10.930 2.614 5.068 1.00 96.56 78 SER A N 1
ATOM 613 C CA . SER A 1 78 ? -11.166 2.850 6.496 1.00 96.56 78 SER A CA 1
ATOM 614 C C . SER A 1 78 ? -9.840 2.918 7.257 1.00 96.56 78 SER A C 1
ATOM 616 O O . SER A 1 78 ? -8.887 2.198 6.943 1.00 96.56 78 SER A O 1
ATOM 618 N N . ILE A 1 79 ? -9.774 3.786 8.264 1.00 96.31 79 ILE A N 1
ATOM 619 C CA . ILE A 1 79 ? -8.678 3.875 9.228 1.00 96.31 79 ILE A CA 1
ATOM 620 C C . ILE A 1 79 ? -9.327 4.052 10.594 1.00 96.31 79 ILE A C 1
ATOM 622 O O . ILE A 1 79 ? -9.871 5.115 10.884 1.00 96.31 79 ILE A O 1
ATOM 626 N N . GLN A 1 80 ? -9.254 3.025 11.437 1.00 97.38 80 GLN A N 1
ATOM 627 C CA . GLN A 1 80 ? -9.872 3.033 12.763 1.00 97.38 80 GLN A CA 1
ATOM 628 C C . GLN A 1 80 ? -8.835 2.904 13.866 1.00 97.38 80 GLN A C 1
ATOM 630 O O . GLN A 1 80 ? -7.940 2.067 13.767 1.00 97.38 80 GLN A O 1
ATOM 635 N N . ASP A 1 81 ? -8.964 3.698 14.927 1.00 96.25 81 ASP A N 1
ATOM 636 C CA . ASP A 1 81 ? -8.222 3.442 16.165 1.00 96.25 81 ASP A CA 1
ATOM 637 C C . ASP A 1 81 ? -8.825 2.259 16.949 1.00 96.25 81 ASP A C 1
ATOM 639 O O . ASP A 1 81 ? -9.873 1.699 16.610 1.00 96.25 81 ASP A O 1
ATOM 643 N N . ASN A 1 82 ? -8.168 1.878 18.042 1.00 93.81 82 ASN A N 1
ATOM 644 C CA . ASN A 1 82 ? -8.616 0.810 18.932 1.00 93.81 82 ASN A CA 1
ATOM 645 C C . ASN A 1 82 ? -9.921 1.118 19.700 1.00 93.81 82 ASN A C 1
ATOM 647 O O . ASN A 1 82 ? -10.472 0.207 20.322 1.00 93.81 82 ASN A O 1
ATOM 651 N N . ASP A 1 83 ? -10.405 2.363 19.671 1.00 94.94 83 ASP A N 1
ATOM 652 C CA . ASP A 1 83 ? -11.690 2.781 20.240 1.00 94.94 83 ASP A CA 1
ATOM 653 C C . ASP A 1 83 ? -12.819 2.781 19.181 1.00 94.94 83 ASP A C 1
ATOM 655 O O . ASP A 1 83 ? -13.993 2.966 19.520 1.00 94.94 83 ASP A O 1
ATOM 659 N N . GLY A 1 84 ? -12.487 2.509 17.911 1.00 93.88 84 GLY A N 1
ATOM 660 C CA . GLY A 1 84 ? -13.413 2.461 16.779 1.00 93.88 84 GLY A CA 1
ATOM 661 C C . GLY A 1 84 ? -13.697 3.824 16.143 1.00 93.88 84 GLY A C 1
ATOM 662 O O . GLY A 1 84 ? -14.692 3.965 15.429 1.00 93.88 84 GLY A O 1
ATOM 663 N N . THR A 1 85 ? -12.871 4.838 16.409 1.00 95.25 85 THR A N 1
ATOM 664 C CA . THR A 1 85 ? -12.973 6.151 15.760 1.00 95.25 85 THR A CA 1
ATOM 665 C C . THR A 1 85 ? -12.573 6.027 14.294 1.00 95.25 85 THR A C 1
ATOM 667 O O . THR A 1 85 ? -11.437 5.664 14.008 1.00 95.25 85 THR A O 1
ATOM 670 N N . GLU A 1 86 ? -13.480 6.358 13.372 1.00 95.69 86 GLU A N 1
ATOM 671 C CA . GLU A 1 86 ? -13.200 6.375 11.931 1.00 95.69 86 GLU A CA 1
ATOM 672 C C . GLU A 1 86 ? -12.545 7.697 11.513 1.00 95.69 86 GLU A C 1
ATOM 674 O O . GLU A 1 86 ? -13.084 8.780 11.764 1.00 95.69 86 GLU A O 1
ATOM 679 N N . TYR A 1 87 ? -11.391 7.603 10.855 1.00 92.56 87 TYR A N 1
ATOM 680 C CA . TYR A 1 87 ? -10.620 8.759 10.402 1.00 92.56 87 TYR A CA 1
ATOM 681 C C . TYR A 1 87 ? -10.833 9.071 8.922 1.00 92.56 87 TYR A C 1
ATOM 683 O O . TYR A 1 87 ? -10.610 10.217 8.526 1.00 92.56 87 TYR A O 1
ATOM 691 N N . THR A 1 88 ? -11.314 8.121 8.110 1.00 91.19 88 THR A N 1
ATOM 692 C CA . THR A 1 88 ? -11.576 8.399 6.687 1.00 91.19 88 THR A CA 1
ATOM 693 C C . THR A 1 88 ? -12.766 9.332 6.464 1.00 91.19 88 THR A C 1
ATOM 695 O O . THR A 1 88 ? -12.840 9.994 5.433 1.00 91.19 88 THR A O 1
ATOM 698 N N . ASP A 1 89 ? -13.654 9.451 7.453 1.00 89.06 89 ASP A N 1
ATOM 699 C CA . ASP A 1 89 ? -14.814 10.352 7.430 1.00 89.06 89 ASP A CA 1
ATOM 700 C C . ASP A 1 89 ? -14.518 11.737 8.045 1.00 89.06 89 ASP A C 1
ATOM 702 O O . ASP A 1 89 ? -15.392 12.612 8.107 1.00 89.06 89 ASP A O 1
ATOM 706 N N . ALA A 1 90 ? -13.296 11.957 8.546 1.00 87.94 90 ALA A N 1
ATOM 707 C CA . ALA A 1 90 ? -12.937 13.192 9.228 1.00 87.94 90 ALA A CA 1
ATOM 708 C C . ALA A 1 90 ? -12.893 14.388 8.250 1.00 87.94 90 ALA A C 1
ATOM 710 O O . ALA A 1 90 ? -12.355 14.278 7.145 1.00 87.94 90 ALA A O 1
ATOM 711 N N . PRO A 1 91 ? -13.390 15.581 8.643 1.00 86.75 91 PRO A N 1
ATOM 712 C CA . PRO A 1 91 ? -13.321 16.763 7.791 1.00 86.75 91 PRO A CA 1
ATOM 713 C C . PRO A 1 91 ? -11.883 17.090 7.365 1.00 86.75 91 PRO A C 1
ATOM 715 O O . PRO A 1 91 ? -11.024 17.343 8.208 1.00 86.75 91 PRO A O 1
ATOM 718 N N . GLY A 1 92 ? -11.646 17.146 6.053 1.00 82.75 92 GLY A N 1
ATOM 719 C CA . GLY A 1 92 ? -10.335 17.451 5.471 1.00 82.75 92 GLY A CA 1
ATOM 720 C C . GLY A 1 92 ? -9.486 16.226 5.132 1.00 82.75 92 GLY A C 1
ATOM 721 O O . GLY A 1 92 ? -8.429 16.398 4.532 1.00 82.75 92 GLY A O 1
ATOM 722 N N . TYR A 1 93 ? -9.945 15.015 5.457 1.00 86.06 93 TYR A N 1
ATOM 723 C CA . TYR A 1 93 ? -9.376 13.797 4.899 1.00 86.06 93 TYR A CA 1
ATOM 724 C C . TYR A 1 93 ? -9.954 13.557 3.499 1.00 86.06 93 TYR A C 1
ATOM 726 O O . TYR A 1 93 ? -11.168 13.596 3.306 1.00 86.06 93 TYR A O 1
ATOM 734 N N . ASN A 1 94 ? -9.078 13.347 2.519 1.00 85.31 94 ASN A N 1
ATOM 735 C CA . ASN A 1 94 ? -9.451 12.958 1.164 1.00 85.31 94 ASN A CA 1
ATOM 736 C C . ASN A 1 94 ? -8.629 11.713 0.813 1.00 85.31 94 ASN A C 1
ATOM 738 O O . ASN A 1 94 ? -7.430 11.865 0.567 1.00 85.31 94 ASN A O 1
ATOM 742 N N . PRO A 1 95 ? -9.207 10.500 0.868 1.00 84.25 95 PRO A N 1
ATOM 743 C CA . PRO A 1 95 ? -8.470 9.298 0.511 1.00 84.25 95 PRO A CA 1
ATOM 744 C C . PRO A 1 95 ? -8.076 9.387 -0.962 1.00 84.25 95 PRO A C 1
ATOM 746 O O . PRO A 1 95 ? -8.937 9.514 -1.832 1.00 84.25 95 PRO A O 1
ATOM 749 N N . SER A 1 96 ? -6.777 9.333 -1.233 1.00 90.25 96 SER A N 1
ATOM 750 C CA . SER A 1 96 ? -6.243 9.254 -2.587 1.00 90.25 96 SER A CA 1
ATOM 751 C C . SER A 1 96 ? -5.759 7.841 -2.870 1.00 90.25 96 SER A C 1
ATOM 753 O O . SER A 1 96 ? -5.263 7.137 -1.983 1.00 90.25 96 SER A O 1
ATOM 755 N N . CYS A 1 97 ? -5.918 7.419 -4.122 1.00 93.00 97 CYS A N 1
ATOM 756 C CA . CYS A 1 97 ? -5.270 6.204 -4.572 1.00 93.00 97 CYS A CA 1
ATOM 757 C C . CYS A 1 97 ? -3.757 6.435 -4.655 1.00 93.00 97 CYS A C 1
ATOM 759 O O . CYS A 1 97 ? -3.299 7.542 -4.940 1.00 93.00 97 CYS A O 1
ATOM 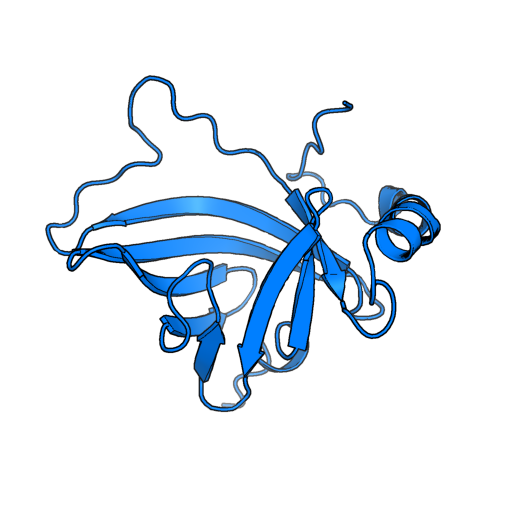761 N N . SER A 1 98 ? -2.965 5.392 -4.437 1.00 94.75 98 SER A N 1
ATOM 762 C CA . SER A 1 98 ? -1.538 5.418 -4.763 1.00 94.75 98 SER A CA 1
ATOM 763 C C . SER A 1 98 ? -1.135 4.145 -5.483 1.00 94.75 98 SER A C 1
ATOM 765 O O . SER A 1 98 ? -1.646 3.066 -5.178 1.00 94.75 98 SER A O 1
ATOM 767 N N . MET A 1 99 ? -0.177 4.274 -6.395 1.00 96.88 99 MET A N 1
ATOM 768 C CA . MET A 1 99 ? 0.515 3.140 -6.988 1.00 96.88 99 MET A CA 1
ATOM 769 C C . MET A 1 99 ? 1.792 2.838 -6.201 1.00 96.88 99 MET A C 1
ATOM 771 O O . MET A 1 99 ? 2.494 3.734 -5.730 1.00 96.88 99 MET A O 1
ATOM 775 N N . LEU A 1 100 ? 2.103 1.555 -6.074 1.00 97.50 100 LEU A N 1
ATOM 776 C CA . LEU A 1 100 ? 3.340 1.056 -5.514 1.00 97.50 100 LEU A CA 1
ATOM 777 C C . LEU A 1 100 ? 3.975 0.069 -6.473 1.00 97.50 100 LEU A C 1
ATOM 779 O O . LEU A 1 100 ? 3.298 -0.783 -7.038 1.00 97.50 100 LEU A O 1
ATOM 783 N N . ILE A 1 101 ? 5.298 0.121 -6.577 1.00 97.94 101 ILE A N 1
ATOM 784 C CA . ILE A 1 101 ? 6.077 -0.803 -7.394 1.00 97.94 101 ILE A CA 1
ATOM 785 C C . ILE A 1 101 ? 6.949 -1.665 -6.486 1.00 97.94 101 ILE A C 1
ATOM 787 O O . ILE A 1 101 ? 7.594 -1.191 -5.542 1.00 97.94 101 ILE A O 1
ATOM 791 N N . LYS A 1 102 ? 6.972 -2.963 -6.769 1.00 97.31 102 LYS A N 1
ATOM 792 C CA . LYS A 1 102 ? 7.742 -3.954 -6.025 1.00 97.31 102 LYS A CA 1
ATOM 793 C C . LYS A 1 102 ? 9.242 -3.689 -6.162 1.00 97.31 102 LYS A C 1
ATOM 795 O O . LYS A 1 102 ? 9.742 -3.268 -7.203 1.00 97.31 102 LYS A O 1
ATOM 800 N N . SER A 1 103 ? 9.994 -3.926 -5.092 1.00 95.44 103 SER A N 1
ATOM 801 C CA . SER A 1 103 ? 11.405 -3.521 -4.986 1.00 95.44 103 SER A CA 1
ATOM 802 C C . SER A 1 103 ? 12.363 -4.294 -5.897 1.00 95.44 103 SER A C 1
ATOM 804 O O . SER A 1 103 ? 13.508 -3.869 -6.056 1.00 95.44 103 SER A O 1
ATOM 806 N N . ASP A 1 104 ? 11.939 -5.416 -6.482 1.00 94.12 104 ASP A N 1
ATOM 807 C CA . ASP A 1 104 ? 12.698 -6.105 -7.531 1.00 94.12 104 ASP A CA 1
ATOM 808 C C . ASP A 1 104 ? 12.719 -5.300 -8.845 1.00 94.12 104 ASP A C 1
ATOM 810 O O . ASP A 1 104 ? 13.720 -5.346 -9.564 1.00 94.12 104 ASP A O 1
ATOM 814 N N . VAL A 1 105 ? 11.681 -4.496 -9.101 1.00 96.12 105 VAL A N 1
ATOM 815 C CA . VAL A 1 105 ? 11.619 -3.488 -10.171 1.00 96.12 105 VAL A CA 1
ATOM 816 C C . VAL A 1 105 ? 12.122 -2.128 -9.666 1.00 96.12 105 VAL A C 1
ATOM 818 O O . VAL A 1 105 ? 13.123 -1.603 -10.162 1.00 96.12 105 VAL A O 1
ATOM 821 N N . ALA A 1 106 ? 11.503 -1.584 -8.617 1.00 96.12 106 ALA A N 1
ATOM 822 C CA . ALA A 1 106 ? 11.777 -0.259 -8.060 1.00 96.12 106 ALA A CA 1
ATOM 823 C C . ALA A 1 106 ? 12.644 -0.324 -6.789 1.00 96.12 106 ALA A C 1
ATOM 825 O O . ALA A 1 106 ? 12.222 -0.020 -5.672 1.00 96.12 106 ALA A O 1
ATOM 826 N N . SER A 1 107 ? 13.913 -0.720 -6.932 1.00 95.69 107 SER A N 1
ATOM 827 C CA . SER A 1 107 ? 14.826 -0.783 -5.777 1.00 95.69 107 SER A CA 1
ATOM 828 C C . SER A 1 107 ? 15.249 0.597 -5.247 1.00 95.69 107 SER A C 1
ATOM 830 O O . SER A 1 107 ? 15.832 0.675 -4.167 1.00 95.69 107 SER A O 1
ATOM 832 N N . THR A 1 108 ? 15.010 1.672 -5.998 1.00 96.69 108 THR A N 1
ATOM 833 C CA . THR A 1 108 ? 15.323 3.079 -5.687 1.00 96.69 108 THR A CA 1
ATOM 834 C C . THR A 1 108 ? 14.247 3.975 -6.293 1.00 96.69 108 THR A C 1
ATOM 836 O O . THR A 1 108 ? 13.599 3.556 -7.249 1.00 96.69 108 THR A O 1
ATOM 839 N N . LEU A 1 109 ? 14.118 5.216 -5.816 1.00 96.94 109 LEU A N 1
ATOM 840 C CA . LEU A 1 109 ? 13.146 6.164 -6.368 1.00 96.94 109 LEU A CA 1
ATOM 841 C C . LEU A 1 109 ? 13.393 6.453 -7.862 1.00 96.94 109 LEU A C 1
ATOM 843 O O . LEU A 1 109 ? 12.469 6.387 -8.658 1.00 96.94 109 LEU A O 1
ATOM 847 N N . ASP A 1 110 ? 14.652 6.602 -8.287 1.00 97.88 110 ASP A N 1
ATOM 848 C CA . ASP A 1 110 ? 14.984 6.737 -9.720 1.00 97.88 110 ASP A CA 1
ATOM 849 C C . ASP A 1 110 ? 14.505 5.550 -10.571 1.00 97.88 110 ASP A C 1
ATOM 851 O O . ASP A 1 110 ? 14.236 5.701 -11.757 1.00 97.88 110 ASP A O 1
ATOM 855 N N . LYS A 1 111 ? 14.429 4.345 -9.988 1.00 97.31 111 LYS A N 1
ATOM 856 C CA . LYS A 1 111 ? 13.902 3.170 -10.689 1.00 97.31 111 LYS A CA 1
ATOM 857 C C . LYS A 1 111 ? 12.384 3.118 -10.651 1.00 97.31 111 LYS A C 1
ATOM 859 O O . LYS A 1 111 ? 11.816 2.556 -11.577 1.00 97.31 111 LYS A O 1
ATOM 864 N N . TYR A 1 112 ? 11.754 3.663 -9.614 1.00 97.50 112 TYR A N 1
ATOM 865 C CA . TYR A 1 112 ? 10.307 3.835 -9.576 1.00 97.50 112 TYR A CA 1
ATOM 866 C C . TYR A 1 112 ? 9.864 4.671 -10.785 1.00 97.50 112 TYR A C 1
ATOM 868 O O . TYR A 1 112 ? 9.209 4.131 -11.667 1.00 97.50 112 TYR A O 1
ATOM 876 N N . TYR A 1 113 ? 10.384 5.896 -10.922 1.00 96.81 113 TYR A N 1
ATOM 877 C CA . TYR A 1 113 ? 10.062 6.805 -12.037 1.00 96.81 113 TYR A CA 1
ATOM 878 C C . TYR A 1 113 ? 10.566 6.346 -13.415 1.00 96.81 113 TYR A C 1
ATOM 880 O O . TYR A 1 113 ? 10.301 6.970 -14.435 1.00 96.81 113 TYR A O 1
ATOM 888 N N . ALA A 1 114 ? 11.383 5.293 -13.466 1.00 97.12 114 ALA A N 1
ATOM 889 C CA . ALA A 1 114 ? 11.795 4.686 -14.728 1.00 97.12 114 ALA A CA 1
ATOM 890 C C . ALA A 1 114 ? 10.830 3.585 -15.199 1.00 97.12 114 ALA A C 1
ATOM 892 O O . ALA A 1 114 ? 11.010 3.075 -16.305 1.00 97.12 114 ALA A O 1
ATOM 893 N N . ASN A 1 115 ? 9.885 3.155 -14.353 1.00 96.44 115 ASN A N 1
ATOM 894 C CA . ASN A 1 115 ? 8.992 2.025 -14.620 1.00 96.44 115 ASN A CA 1
ATOM 895 C C . ASN A 1 115 ? 7.514 2.320 -14.319 1.00 96.44 115 ASN A C 1
ATOM 897 O O . ASN A 1 115 ? 6.674 1.527 -14.726 1.00 96.44 115 ASN A O 1
ATOM 901 N N . ASP A 1 116 ? 7.170 3.398 -13.624 1.00 95.00 116 ASP A N 1
ATOM 902 C CA . ASP A 1 116 ? 5.788 3.766 -13.294 1.00 95.00 116 ASP A CA 1
ATOM 903 C C . ASP A 1 116 ? 4.902 3.918 -14.532 1.00 95.00 116 ASP A C 1
ATOM 905 O O . ASP A 1 116 ? 3.831 3.313 -14.585 1.00 95.00 116 ASP A O 1
ATOM 909 N N . ASP A 1 117 ? 5.407 4.574 -15.578 1.00 95.12 117 ASP A N 1
ATOM 910 C CA . ASP A 1 117 ? 4.712 4.715 -16.863 1.00 95.12 117 ASP A CA 1
ATOM 911 C C . ASP A 1 117 ? 4.281 3.369 -17.479 1.00 95.12 117 ASP A C 1
ATOM 913 O O . ASP A 1 117 ? 3.306 3.310 -18.229 1.00 95.12 117 ASP A O 1
ATOM 917 N N . SER A 1 118 ? 4.987 2.271 -17.172 1.00 95.69 118 SER A N 1
ATOM 918 C CA . SER A 1 118 ? 4.675 0.945 -17.727 1.00 95.69 118 SER A CA 1
ATOM 919 C C . SER A 1 118 ? 3.396 0.321 -17.170 1.00 95.69 118 SER A C 1
ATOM 921 O O . SER A 1 118 ? 2.869 -0.593 -17.798 1.00 95.69 118 SER A O 1
ATOM 923 N N . TYR A 1 119 ? 2.884 0.838 -16.051 1.00 94.62 119 TYR A N 1
ATOM 924 C CA . TYR A 1 119 ? 1.684 0.329 -15.389 1.00 94.62 119 TYR A CA 1
ATOM 925 C C . TYR A 1 119 ? 0.474 1.264 -15.536 1.00 94.62 119 TYR A 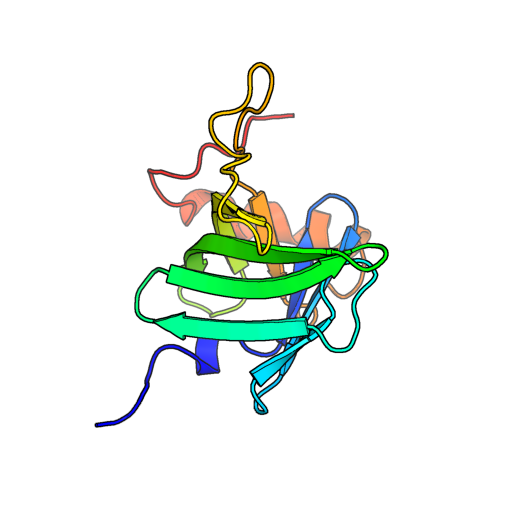C 1
ATOM 927 O O . TYR A 1 119 ? -0.617 0.913 -15.100 1.00 94.62 119 TYR A O 1
ATOM 935 N N . LEU A 1 120 ? 0.613 2.432 -16.178 1.00 91.50 120 LEU A N 1
ATOM 936 C CA . LEU A 1 120 ? -0.486 3.402 -16.303 1.00 91.50 120 LEU A CA 1
ATOM 937 C C . LEU A 1 120 ? -1.732 2.807 -16.976 1.00 91.50 120 LEU A C 1
ATOM 939 O O . LEU A 1 120 ? -2.844 3.042 -16.506 1.00 91.50 120 LEU A O 1
ATOM 943 N N . ASP A 1 121 ? -1.548 1.994 -18.019 1.00 92.06 121 ASP A N 1
ATOM 944 C CA . ASP A 1 121 ? -2.642 1.332 -18.748 1.00 92.06 121 ASP A CA 1
ATOM 945 C C . ASP A 1 121 ? -3.336 0.219 -17.934 1.00 92.06 121 ASP A C 1
ATOM 947 O O . ASP A 1 121 ? -4.445 -0.192 -18.278 1.00 92.06 121 ASP A O 1
ATOM 951 N N . GLU A 1 122 ? -2.702 -0.265 -16.861 1.00 93.88 122 GLU A N 1
ATOM 952 C CA . GLU A 1 122 ? -3.256 -1.255 -15.926 1.00 93.88 122 GLU A CA 1
ATOM 953 C C . GLU A 1 122 ? -3.962 -0.602 -14.725 1.00 93.88 122 GLU A C 1
ATOM 955 O O . GLU A 1 122 ? -4.532 -1.309 -13.896 1.00 93.88 122 GLU A O 1
ATOM 960 N N . THR A 1 123 ? -3.960 0.735 -14.626 1.00 94.44 123 THR A N 1
ATOM 961 C CA . THR A 1 123 ? -4.559 1.453 -13.492 1.00 94.44 123 THR A CA 1
ATOM 962 C C . THR A 1 123 ? -6.050 1.110 -13.341 1.00 94.44 123 THR A C 1
ATOM 964 O O . THR A 1 123 ? -6.827 1.298 -14.287 1.00 94.44 123 THR A O 1
ATOM 967 N N . PRO A 1 124 ? -6.492 0.652 -12.156 1.00 93.88 124 PRO A N 1
ATOM 968 C CA . PRO A 1 124 ? -7.884 0.306 -11.920 1.00 93.88 124 PRO A CA 1
ATOM 969 C C . PRO A 1 124 ? -8.817 1.506 -12.069 1.00 93.88 124 PRO A C 1
ATOM 971 O O . PRO A 1 124 ? -8.481 2.633 -11.718 1.00 93.88 124 PRO A O 1
ATOM 974 N N . ASN A 1 125 ? -10.056 1.264 -12.496 1.00 92.94 125 ASN A N 1
ATOM 975 C CA . ASN A 1 125 ? -11.039 2.328 -12.740 1.00 92.94 125 ASN A CA 1
ATOM 976 C C . ASN A 1 125 ? -11.451 3.137 -11.493 1.00 92.94 125 ASN A C 1
ATOM 978 O O . ASN A 1 125 ? -12.022 4.217 -11.631 1.00 92.94 125 ASN A O 1
ATOM 982 N N . TRP A 1 126 ? -11.227 2.593 -10.298 1.00 92.75 126 TRP A N 1
ATOM 983 C CA . TRP A 1 126 ? -11.476 3.241 -9.011 1.00 92.75 126 TRP A CA 1
ATOM 984 C C . TRP A 1 126 ? -10.270 4.054 -8.529 1.00 92.75 126 TRP A C 1
ATOM 986 O O . TRP A 1 126 ? -10.403 4.860 -7.611 1.00 92.75 126 TRP A O 1
ATOM 996 N N . CYS A 1 127 ? -9.104 3.841 -9.137 1.00 91.88 127 CYS A N 1
ATOM 997 C CA . CYS A 1 127 ? -7.866 4.503 -8.790 1.00 91.88 127 CYS A CA 1
ATOM 998 C C . CYS A 1 127 ? -7.652 5.701 -9.715 1.00 91.88 127 CYS A C 1
ATOM 1000 O O . CYS A 1 127 ? -7.109 5.572 -10.810 1.00 91.88 127 CYS A O 1
ATOM 1002 N N . ASP A 1 128 ? -8.078 6.880 -9.270 1.00 86.62 128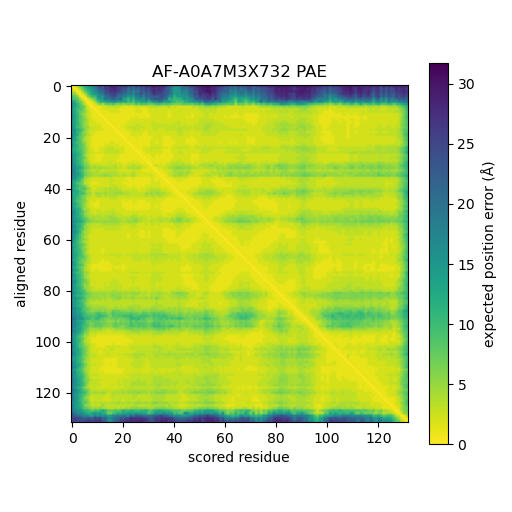 ASP A N 1
ATOM 1003 C CA . ASP A 1 128 ? -7.632 8.123 -9.891 1.00 86.62 128 ASP A CA 1
ATOM 1004 C C . ASP A 1 128 ? -6.272 8.474 -9.282 1.00 86.62 128 ASP A C 1
ATOM 1006 O O . ASP A 1 128 ? -6.183 8.938 -8.140 1.00 86.62 128 ASP A O 1
ATOM 1010 N N . LEU A 1 129 ? -5.202 8.155 -10.011 1.00 7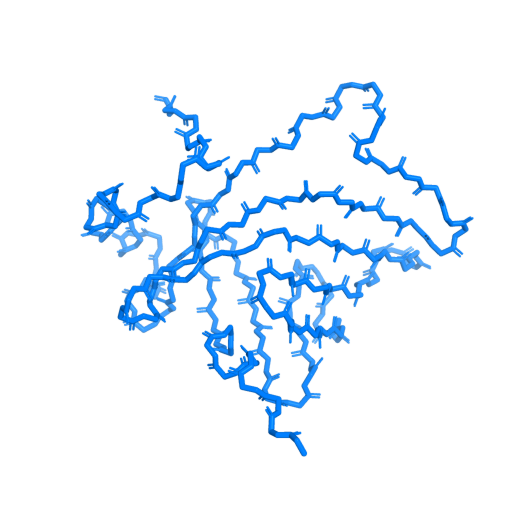5.31 129 LEU A N 1
ATOM 1011 C CA . LEU A 1 129 ? -3.882 8.695 -9.720 1.00 75.31 129 LEU A CA 1
ATOM 1012 C C . LEU A 1 129 ? -3.975 10.179 -10.076 1.00 75.31 129 LEU A C 1
ATOM 1014 O O . LEU A 1 129 ? -3.842 10.527 -11.249 1.00 75.31 129 LEU A O 1
ATOM 1018 N N . GLU A 1 130 ? -4.311 11.030 -9.096 1.00 61.22 130 GLU A N 1
ATOM 1019 C CA . GLU A 1 130 ? -4.361 12.478 -9.308 1.00 61.22 130 GLU A CA 1
ATOM 1020 C C . GLU A 1 130 ? -3.068 12.882 -10.020 1.00 61.22 130 GLU A C 1
ATOM 1022 O O . GLU A 1 130 ? -1.978 12.726 -9.475 1.00 61.22 130 GLU A O 1
ATOM 1027 N N . ASN A 1 131 ? -3.202 13.310 -11.280 1.00 41.03 131 ASN A N 1
ATOM 1028 C CA . ASN A 1 131 ? -2.073 13.771 -12.073 1.00 41.03 131 ASN A CA 1
ATOM 1029 C C . ASN A 1 131 ? -1.386 14.889 -11.280 1.00 41.03 131 ASN A C 1
ATOM 1031 O O . ASN A 1 131 ? -2.018 15.920 -11.033 1.00 41.03 131 ASN A O 1
ATOM 1035 N N . GLU A 1 132 ? -0.136 14.661 -10.877 1.00 42.00 132 GLU A N 1
ATOM 1036 C CA . GLU A 1 132 ? 0.737 15.685 -10.289 1.00 42.00 132 GLU A CA 1
ATOM 1037 C C . GLU A 1 132 ? 0.761 16.981 -11.123 1.00 42.00 132 GLU A C 1
ATOM 1039 O O . GLU A 1 132 ? 0.822 16.910 -12.378 1.00 42.00 132 GLU A O 1
#